Protein AF-A0A5B7YIS1-F1 (afdb_monomer_lite)

Radius of gyration: 11.21 Å; chains: 1; bounding box: 24×22×29 Å

Secondary structure (DSSP, 8-state):
--EEEEEEEETTTTEEE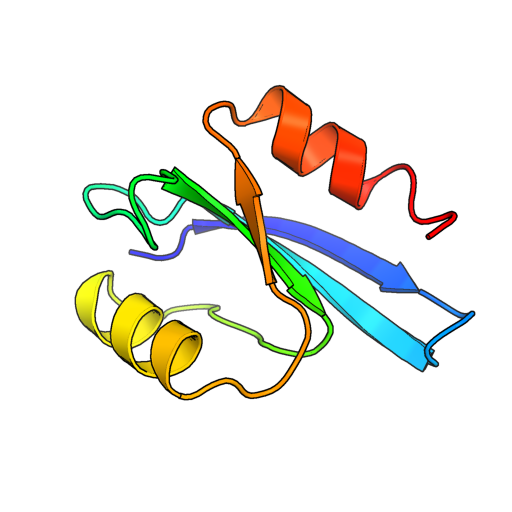EEEE-SS--BTTBSEEEEES---TT--HHHHHHHHHH--S-EEEESSHHHHHHHHH----

pLDDT: mean 90.95, std 7.87, range [53.94, 97.0]

Structure (mmCIF, N/CA/C/O backbone):
data_AF-A0A5B7YIS1-F1
#
_entry.id   AF-A0A5B7YIS1-F1
#
loop_
_atom_site.group_PDB
_atom_site.id
_atom_site.type_symbol
_atom_site.label_atom_id
_atom_site.label_alt_id
_atom_site.label_comp_id
_atom_site.label_asym_id
_atom_site.label_entity_id
_atom_site.label_seq_id
_atom_site.pdbx_PDB_ins_code
_atom_site.Cartn_x
_atom_site.Cartn_y
_atom_site.Cartn_z
_atom_site.occupancy
_atom_site.B_iso_or_equiv
_atom_site.auth_seq_id
_atom_site.auth_comp_id
_atom_site.auth_asym_id
_atom_site.auth_atom_id
_atom_site.pdbx_PDB_model_num
ATOM 1 N N . MET A 1 1 ? -2.758 0.400 -11.649 1.00 87.25 1 MET A N 1
ATOM 2 C CA . MET A 1 1 ? -1.613 1.344 -11.533 1.00 87.25 1 MET A CA 1
ATOM 3 C C . MET A 1 1 ? -1.591 1.779 -10.088 1.00 87.25 1 MET A C 1
ATOM 5 O O . MET A 1 1 ? -2.674 1.984 -9.561 1.00 87.25 1 MET A O 1
ATOM 9 N N . ALA A 1 2 ? -0.436 1.907 -9.440 1.00 92.00 2 ALA A N 1
ATOM 10 C CA . ALA A 1 2 ? -0.422 2.431 -8.078 1.00 92.00 2 ALA A CA 1
ATOM 11 C C . ALA A 1 2 ? -0.773 3.930 -8.100 1.00 92.00 2 ALA A C 1
ATOM 13 O O . ALA A 1 2 ? -0.036 4.755 -8.636 1.00 92.00 2 ALA A O 1
ATOM 14 N N . ILE A 1 3 ? -1.938 4.280 -7.563 1.00 94.62 3 ILE A N 1
ATOM 15 C CA . ILE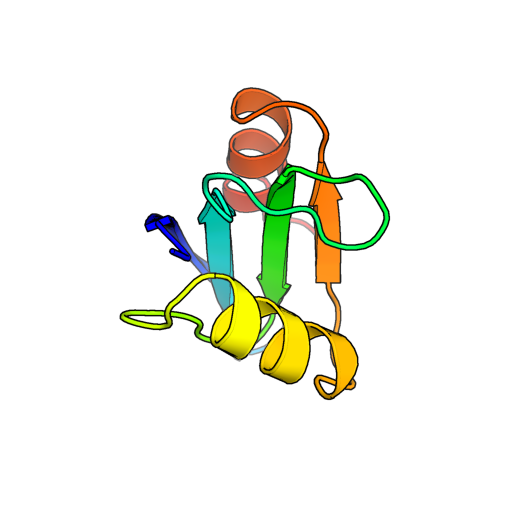 A 1 3 ? -2.432 5.652 -7.457 1.00 94.62 3 ILE A CA 1
ATOM 16 C C . ILE A 1 3 ? -2.093 6.161 -6.061 1.00 94.62 3 ILE A C 1
ATOM 18 O O . ILE A 1 3 ? -2.624 5.653 -5.071 1.00 94.62 3 ILE A O 1
ATOM 22 N N . LEU A 1 4 ? -1.230 7.174 -5.977 1.00 95.56 4 LEU A N 1
ATOM 23 C CA . LEU A 1 4 ? -0.885 7.810 -4.709 1.00 95.56 4 LEU A CA 1
ATOM 24 C C . LEU A 1 4 ? -2.130 8.458 -4.090 1.00 95.56 4 LEU A C 1
ATOM 26 O O . LEU A 1 4 ? -2.772 9.322 -4.687 1.00 95.56 4 LEU A O 1
ATOM 30 N N . LEU A 1 5 ? -2.458 8.046 -2.870 1.00 95.19 5 LEU A N 1
ATOM 31 C CA . LEU A 1 5 ? -3.543 8.616 -2.074 1.00 95.19 5 LEU A CA 1
ATOM 32 C C . LEU A 1 5 ? -3.044 9.712 -1.133 1.00 95.19 5 LEU A C 1
ATOM 34 O O . LEU A 1 5 ? -3.778 10.654 -0.833 1.00 95.19 5 LEU A O 1
ATOM 38 N N . GLY A 1 6 ? -1.806 9.581 -0.664 1.00 94.75 6 GLY A N 1
ATOM 39 C CA . GLY A 1 6 ? -1.151 10.544 0.206 1.00 94.75 6 GLY A CA 1
ATOM 40 C C . GLY A 1 6 ? 0.208 10.043 0.673 1.00 94.75 6 GLY A C 1
ATOM 41 O O . GLY A 1 6 ? 0.515 8.858 0.565 1.00 94.75 6 GLY A O 1
ATOM 42 N N . LYS A 1 7 ? 1.013 10.958 1.209 1.00 94.56 7 LYS A N 1
ATOM 43 C CA . LYS A 1 7 ? 2.294 10.643 1.839 1.00 94.56 7 LYS A CA 1
ATOM 44 C C . LYS A 1 7 ? 2.544 11.551 3.034 1.00 94.56 7 LYS A C 1
ATOM 46 O O . LYS A 1 7 ? 2.121 12.707 3.012 1.00 94.56 7 LYS A O 1
ATOM 51 N N . VAL A 1 8 ? 3.220 11.040 4.053 1.00 93.56 8 VAL A N 1
ATOM 52 C CA . VAL A 1 8 ? 3.614 11.796 5.249 1.00 93.56 8 VAL A CA 1
ATOM 53 C C . VAL A 1 8 ? 5.043 11.438 5.628 1.00 93.56 8 VAL A C 1
ATOM 55 O O . VAL A 1 8 ? 5.472 10.315 5.394 1.00 93.56 8 VAL A O 1
ATOM 58 N N . TYR A 1 9 ? 5.778 12.385 6.202 1.00 91.06 9 TYR A N 1
ATOM 59 C CA . TYR A 1 9 ? 7.076 12.093 6.803 1.00 91.06 9 TYR A CA 1
ATOM 60 C C . TYR A 1 9 ? 6.868 11.689 8.262 1.00 91.06 9 TYR A C 1
ATOM 62 O O . TYR A 1 9 ? 6.273 12.457 9.026 1.00 91.06 9 TYR A O 1
ATOM 70 N N . ASP A 1 10 ? 7.346 10.509 8.643 1.00 87.38 10 ASP A N 1
ATOM 71 C CA . ASP A 1 10 ? 7.322 10.031 10.020 1.00 87.38 10 ASP A CA 1
ATOM 72 C C . ASP A 1 10 ? 8.703 10.232 10.653 1.00 87.38 10 ASP A C 1
ATOM 74 O O . ASP A 1 10 ? 9.697 9.621 10.266 1.00 87.38 10 ASP A O 1
ATOM 78 N N . LYS A 1 11 ? 8.764 11.123 11.647 1.00 86.25 11 LYS A N 1
ATOM 79 C CA . LYS A 1 11 ? 10.006 11.466 12.353 1.00 86.25 11 LYS A CA 1
ATOM 80 C C . LYS A 1 11 ? 10.530 10.335 13.237 1.00 86.25 11 LYS A C 1
ATOM 82 O O . LYS A 1 11 ? 11.688 10.386 13.621 1.00 86.25 11 LYS A O 1
ATOM 87 N N . THR A 1 12 ? 9.687 9.373 13.601 1.00 84.12 12 THR A N 1
ATOM 88 C CA . THR A 1 12 ? 10.041 8.282 14.522 1.00 84.12 12 THR A CA 1
ATOM 89 C C . THR A 1 12 ? 10.944 7.260 13.842 1.00 84.12 12 THR A C 1
ATOM 91 O O . THR A 1 12 ? 11.863 6.732 14.458 1.00 84.12 12 THR A O 1
ATOM 94 N N . ILE A 1 13 ? 10.684 7.014 12.561 1.00 82.38 13 ILE A N 1
ATOM 95 C CA . ILE A 1 13 ? 11.431 6.084 11.706 1.00 82.38 13 ILE A CA 1
ATOM 96 C C . ILE A 1 13 ? 12.319 6.806 10.683 1.00 82.38 13 ILE A C 1
ATOM 98 O O . ILE A 1 13 ? 12.984 6.153 9.890 1.00 82.38 13 ILE A O 1
ATOM 102 N N . GLU A 1 14 ? 12.298 8.143 10.694 1.00 88.06 14 GLU A N 1
ATOM 103 C CA . GLU A 1 14 ? 13.029 9.027 9.778 1.00 88.06 14 GLU A CA 1
ATOM 104 C C . GLU A 1 14 ? 12.805 8.717 8.286 1.00 88.06 14 GLU A C 1
ATOM 106 O O . GLU A 1 14 ? 13.717 8.825 7.469 1.00 88.06 14 GLU A O 1
ATOM 111 N N . ASP A 1 15 ? 11.570 8.363 7.915 1.00 89.44 15 ASP A N 1
ATOM 112 C CA . ASP A 1 15 ? 11.235 7.958 6.547 1.00 89.44 15 ASP A CA 1
ATOM 113 C C . ASP A 1 15 ? 9.843 8.444 6.105 1.00 89.44 15 ASP A C 1
ATOM 115 O O . ASP A 1 15 ? 9.014 8.924 6.888 1.00 89.44 15 ASP A O 1
ATOM 119 N N . MET A 1 16 ? 9.586 8.346 4.805 1.00 92.19 16 MET A N 1
ATOM 120 C CA . MET A 1 16 ? 8.306 8.643 4.186 1.00 92.19 16 MET A CA 1
ATOM 121 C C . MET A 1 16 ? 7.372 7.439 4.253 1.00 92.19 16 MET A C 1
ATOM 123 O O . MET A 1 16 ? 7.708 6.327 3.859 1.00 92.19 16 MET A O 1
ATOM 127 N N . VAL A 1 17 ? 6.140 7.695 4.670 1.00 93.56 17 VAL A N 1
ATOM 128 C CA . VAL A 1 17 ? 5.038 6.741 4.614 1.00 93.56 17 VAL A CA 1
ATOM 129 C C . VAL A 1 17 ? 4.142 7.116 3.446 1.00 93.56 17 VAL A C 1
ATOM 131 O O . VAL A 1 17 ? 3.727 8.272 3.328 1.00 93.56 17 VAL A O 1
ATOM 134 N N . PHE A 1 18 ? 3.819 6.152 2.593 1.00 95.31 18 PHE A N 1
ATOM 135 C CA . PHE A 1 18 ? 3.004 6.358 1.401 1.00 95.31 18 PHE A CA 1
ATOM 136 C C . PHE A 1 18 ? 1.750 5.500 1.463 1.00 95.31 18 PHE A C 1
ATOM 138 O O . PHE A 1 18 ? 1.809 4.342 1.855 1.00 95.31 18 PHE A O 1
ATOM 145 N N . ALA A 1 19 ? 0.612 6.048 1.047 1.00 96.50 19 ALA A N 1
ATOM 146 C CA . ALA A 1 19 ? -0.617 5.290 0.859 1.00 96.50 19 ALA A CA 1
ATOM 147 C C . ALA A 1 19 ? -0.962 5.216 -0.628 1.00 96.50 19 ALA A C 1
ATOM 149 O O . ALA A 1 19 ? -1.019 6.250 -1.297 1.00 96.50 19 ALA A O 1
ATOM 150 N N . TYR A 1 20 ? -1.269 4.019 -1.120 1.00 96.75 20 TYR A N 1
ATOM 151 C CA . TYR A 1 20 ? -1.619 3.779 -2.518 1.00 96.75 20 TYR A CA 1
ATOM 152 C C . TYR A 1 20 ? -2.941 3.019 -2.659 1.00 96.75 20 TYR A C 1
ATOM 154 O O . TYR A 1 20 ? -3.277 2.160 -1.844 1.00 96.75 20 TYR A O 1
ATOM 162 N N . ASP A 1 21 ? -3.678 3.319 -3.727 1.00 95.88 21 ASP A N 1
ATOM 163 C CA . ASP A 1 21 ? -4.681 2.433 -4.321 1.00 95.88 21 ASP A CA 1
ATOM 164 C C . ASP A 1 21 ? -4.012 1.700 -5.484 1.00 95.88 21 ASP A C 1
ATOM 166 O O . ASP A 1 21 ? -3.548 2.336 -6.425 1.00 95.88 21 ASP A O 1
ATOM 170 N N . LEU A 1 22 ? -3.946 0.373 -5.436 1.00 93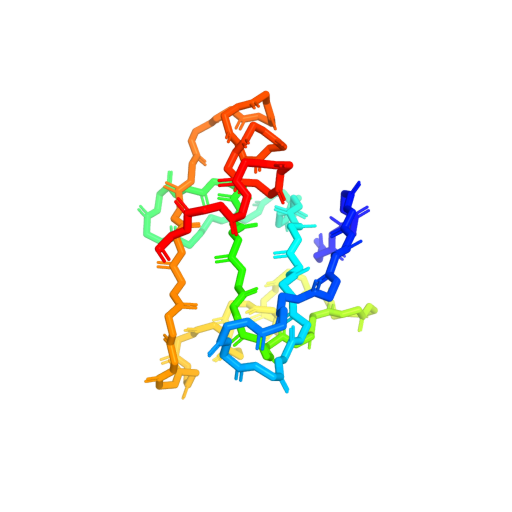.44 22 LEU A N 1
ATOM 171 C CA . LEU A 1 22 ? -3.276 -0.414 -6.472 1.00 93.44 22 LEU A CA 1
ATOM 172 C C . LEU A 1 22 ? -4.013 -0.449 -7.820 1.00 93.44 22 LEU A C 1
ATOM 174 O O . LEU A 1 22 ? -3.432 -0.889 -8.812 1.00 93.44 22 LEU A O 1
ATOM 178 N N . ASP A 1 23 ? -5.256 0.034 -7.855 1.00 83.81 23 ASP A N 1
ATOM 179 C CA . ASP A 1 23 ? -6.168 0.110 -8.994 1.00 83.81 23 ASP A CA 1
ATOM 180 C C . ASP A 1 23 ? -6.156 -1.130 -9.902 1.00 83.81 23 ASP A C 1
ATOM 182 O O . ASP A 1 23 ? -5.278 -1.318 -10.751 1.00 83.81 23 ASP A O 1
ATOM 186 N N . ARG A 1 24 ? -7.210 -1.944 -9.754 1.00 86.38 24 ARG A N 1
ATOM 187 C CA . ARG A 1 24 ? -7.488 -3.199 -10.485 1.00 86.38 24 ARG A CA 1
ATOM 188 C C . ARG A 1 24 ? -6.622 -4.404 -10.117 1.00 86.38 24 ARG A C 1
ATOM 190 O O . ARG A 1 24 ? -6.934 -5.497 -10.578 1.00 86.38 24 ARG A O 1
ATOM 197 N N . VAL A 1 25 ? -5.615 -4.242 -9.262 1.00 92.06 25 VAL A N 1
ATOM 198 C CA . VAL A 1 25 ? -4.857 -5.360 -8.676 1.00 92.06 25 VAL A CA 1
ATOM 199 C C . VAL A 1 25 ? -4.930 -5.338 -7.149 1.00 92.06 25 VAL A C 1
ATOM 201 O O . VAL A 1 25 ? -5.403 -4.369 -6.549 1.00 92.06 25 VAL A O 1
ATOM 204 N N . THR A 1 26 ? -4.493 -6.424 -6.511 1.00 93.81 26 THR A N 1
ATOM 205 C CA . THR A 1 26 ? -4.505 -6.557 -5.048 1.00 93.81 26 THR A CA 1
ATOM 206 C C . THR A 1 26 ? -3.217 -7.181 -4.535 1.00 93.81 26 THR A C 1
ATOM 208 O O . THR A 1 26 ? -2.788 -8.205 -5.060 1.00 93.81 26 THR A O 1
ATOM 211 N N . TYR A 1 27 ? -2.670 -6.631 -3.455 1.00 93.69 27 TYR A N 1
ATOM 212 C CA . TYR A 1 27 ? -1.563 -7.207 -2.697 1.00 93.69 27 TYR A CA 1
ATOM 213 C C . TYR A 1 27 ? -2.130 -8.041 -1.543 1.00 93.69 27 TYR A C 1
ATOM 215 O O . TYR A 1 27 ? -2.814 -7.503 -0.672 1.00 93.69 27 TYR A O 1
ATOM 223 N N . PHE A 1 28 ? -1.941 -9.365 -1.572 1.00 94.12 28 PHE A N 1
ATOM 224 C CA . PHE A 1 28 ? -2.560 -10.311 -0.619 1.00 94.12 28 PHE A CA 1
ATOM 225 C C . PHE A 1 28 ? -4.074 -10.079 -0.401 1.00 94.12 28 PHE A C 1
ATOM 227 O O . PHE A 1 28 ? -4.583 -10.092 0.721 1.00 94.12 28 PHE A O 1
ATOM 234 N N . GLY A 1 29 ? -4.810 -9.814 -1.487 1.00 94.81 29 GLY A N 1
ATOM 235 C CA . GLY A 1 29 ? -6.254 -9.542 -1.442 1.00 94.81 29 GLY A CA 1
ATOM 236 C C . GLY A 1 29 ? -6.635 -8.155 -0.902 1.00 94.81 29 GLY A C 1
ATOM 237 O O . GLY A 1 29 ? -7.815 -7.884 -0.684 1.00 94.81 29 GLY A O 1
ATOM 238 N N . LYS A 1 30 ? -5.665 -7.262 -0.680 1.00 96.50 30 LYS A N 1
ATOM 239 C CA . LYS A 1 30 ? -5.876 -5.873 -0.257 1.00 96.50 30 LYS A CA 1
ATOM 240 C C . LYS A 1 30 ? -5.623 -4.924 -1.426 1.00 96.50 30 LYS A C 1
ATOM 242 O O . LYS A 1 30 ? -4.622 -5.043 -2.127 1.00 96.50 30 LYS A O 1
ATOM 247 N N . ARG A 1 31 ? -6.550 -3.993 -1.653 1.00 95.31 31 ARG A N 1
ATOM 248 C CA . ARG A 1 31 ? -6.465 -3.006 -2.744 1.00 95.31 31 ARG A CA 1
ATOM 249 C C . ARG A 1 31 ? -5.682 -1.765 -2.330 1.00 95.31 31 ARG A C 1
ATOM 251 O O . ARG A 1 31 ? -4.968 -1.187 -3.143 1.00 95.31 31 ARG A O 1
ATOM 258 N N . TYR A 1 32 ? -5.848 -1.356 -1.078 1.00 97.00 32 TYR A N 1
ATOM 259 C CA . TYR A 1 32 ? -5.198 -0.179 -0.532 1.00 97.00 32 TYR A CA 1
ATOM 260 C C . TYR A 1 32 ? -4.027 -0.618 0.318 1.00 97.00 32 TYR A C 1
ATOM 262 O O . TYR A 1 32 ? -4.158 -1.547 1.111 1.00 97.00 32 TYR A O 1
ATOM 270 N N . ILE A 1 33 ? -2.895 0.040 0.167 1.00 96.62 33 ILE A N 1
ATOM 271 C CA . ILE A 1 33 ? -1.685 -0.299 0.906 1.00 96.62 33 ILE A CA 1
ATOM 272 C C . ILE A 1 33 ? -1.075 0.955 1.503 1.00 96.62 33 ILE A C 1
ATOM 274 O O . ILE A 1 33 ? -1.234 2.050 0.965 1.00 96.62 33 ILE A O 1
ATOM 278 N N . VAL A 1 34 ? -0.378 0.772 2.613 1.00 95.69 34 VAL A N 1
ATOM 279 C CA . VAL A 1 34 ? 0.490 1.775 3.208 1.00 95.69 34 VAL A CA 1
ATOM 280 C C . VAL A 1 34 ? 1.878 1.171 3.322 1.00 95.69 34 VAL A C 1
ATOM 282 O O . VAL A 1 34 ? 2.026 0.095 3.902 1.00 95.69 34 VAL A O 1
ATOM 285 N N . THR A 1 35 ? 2.864 1.839 2.745 1.00 94.69 35 THR A N 1
ATOM 286 C CA . THR A 1 35 ? 4.264 1.422 2.727 1.00 94.69 35 THR A CA 1
ATOM 287 C C . THR A 1 35 ? 5.114 2.417 3.498 1.00 94.69 35 THR A C 1
ATOM 289 O O . THR A 1 35 ? 4.855 3.621 3.475 1.00 94.69 35 THR A O 1
ATOM 292 N N . TYR A 1 36 ? 6.148 1.913 4.159 1.00 90.62 36 TYR A N 1
ATOM 293 C CA . TYR A 1 36 ? 7.160 2.720 4.831 1.00 90.62 36 TYR A CA 1
ATOM 294 C C . TYR A 1 36 ? 8.421 2.678 3.966 1.00 90.62 36 TYR A C 1
ATOM 296 O O . TYR A 1 36 ? 8.964 1.603 3.756 1.00 90.62 36 TYR A O 1
ATOM 304 N N . GLY A 1 37 ? 8.814 3.797 3.362 1.00 88.06 37 GLY A N 1
ATOM 305 C CA . GLY A 1 37 ? 10.000 3.903 2.501 1.00 88.06 37 GLY A CA 1
ATOM 306 C C . GLY A 1 37 ? 9.841 3.382 1.065 1.00 88.06 37 GLY A C 1
ATOM 307 O O . GLY A 1 37 ? 10.564 3.819 0.171 1.00 88.06 37 GLY A O 1
ATOM 308 N N . CYS A 1 38 ? 8.870 2.506 0.782 1.00 92.62 38 CYS A N 1
ATOM 309 C CA . CYS A 1 38 ? 8.624 2.025 -0.585 1.00 92.62 38 CYS A CA 1
ATOM 310 C C . CYS A 1 38 ? 7.733 2.993 -1.377 1.00 92.62 38 CYS A C 1
ATOM 312 O O . CYS A 1 38 ? 6.520 3.068 -1.160 1.00 92.62 38 CYS A O 1
ATOM 314 N N . CYS A 1 39 ? 8.336 3.721 -2.316 1.00 92.88 39 CYS A N 1
ATOM 315 C CA . CYS A 1 39 ? 7.634 4.604 -3.242 1.00 92.88 39 CYS A CA 1
ATOM 316 C C . CYS A 1 39 ? 7.206 3.832 -4.498 1.00 92.88 39 CYS A C 1
ATOM 318 O O . CYS A 1 39 ? 8.044 3.271 -5.199 1.00 92.88 39 CYS A O 1
ATOM 320 N N . LEU A 1 40 ? 5.910 3.849 -4.812 1.00 93.50 40 LEU A N 1
ATOM 321 C CA . LEU A 1 40 ? 5.333 3.192 -5.994 1.00 93.50 40 LEU A CA 1
ATOM 322 C C . LEU A 1 40 ? 4.873 4.191 -7.062 1.00 93.50 40 LEU A C 1
ATOM 324 O O . LEU A 1 40 ? 4.114 3.833 -7.969 1.00 93.50 40 LEU A O 1
ATOM 328 N N . ASP A 1 41 ? 5.270 5.458 -6.932 1.00 88.00 41 ASP A N 1
ATOM 329 C CA . ASP A 1 41 ? 4.836 6.520 -7.833 1.00 88.00 41 ASP A CA 1
ATOM 330 C C . ASP A 1 41 ? 5.125 6.125 -9.285 1.00 88.00 41 ASP A C 1
ATOM 332 O O . ASP A 1 41 ? 6.213 5.664 -9.625 1.00 88.00 41 ASP A O 1
ATOM 336 N N . THR A 1 42 ? 4.134 6.318 -10.157 1.00 81.56 42 THR A N 1
ATOM 337 C CA . THR A 1 42 ? 4.197 6.034 -11.604 1.00 81.56 42 THR A CA 1
ATOM 338 C C . THR A 1 42 ? 4.297 4.555 -12.008 1.00 81.56 42 THR A C 1
ATOM 340 O O . THR A 1 42 ? 4.310 4.262 -13.204 1.00 81.56 42 THR A O 1
ATOM 343 N N . LEU A 1 43 ? 4.274 3.605 -11.063 1.00 90.25 43 LEU A N 1
ATOM 344 C CA . LEU A 1 43 ?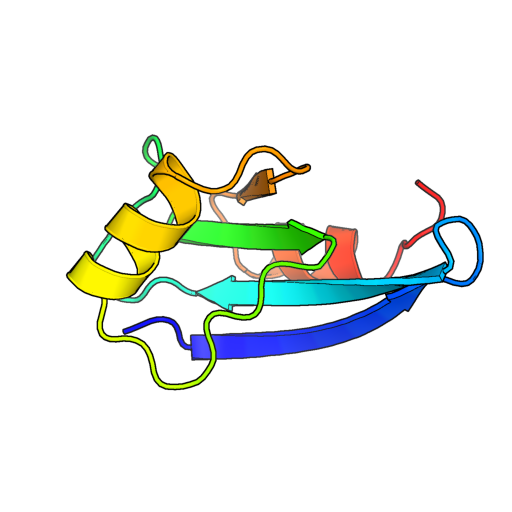 4.310 2.178 -11.390 1.00 90.25 43 LEU A CA 1
ATOM 345 C C . LEU A 1 43 ? 2.951 1.645 -11.874 1.00 90.25 43 LEU A C 1
ATOM 347 O O . LEU A 1 43 ? 1.894 1.835 -11.257 1.00 90.25 43 LEU A O 1
ATOM 351 N N . ALA A 1 44 ? 2.985 0.895 -12.979 1.00 89.31 44 ALA A N 1
ATOM 352 C CA . ALA A 1 44 ? 1.859 0.079 -13.431 1.00 89.31 44 ALA A CA 1
ATOM 353 C C . ALA A 1 44 ? 1.487 -0.985 -12.377 1.00 89.31 44 ALA A C 1
ATOM 355 O O . ALA A 1 44 ? 2.291 -1.310 -11.512 1.00 89.31 44 ALA A O 1
ATOM 356 N N . GLY A 1 45 ? 0.264 -1.530 -12.443 1.00 86.25 45 GLY A N 1
ATOM 357 C CA . GLY A 1 45 ? -0.263 -2.433 -11.402 1.00 86.25 45 GLY A CA 1
ATOM 358 C C . GLY A 1 45 ? 0.641 -3.639 -11.121 1.00 86.25 45 GLY A C 1
ATOM 359 O O . GLY A 1 45 ? 0.987 -3.882 -9.970 1.00 86.25 45 GLY A O 1
ATOM 360 N N . ASP A 1 46 ? 1.085 -4.333 -12.170 1.00 89.81 46 ASP A N 1
ATOM 361 C CA . ASP A 1 46 ? 1.934 -5.521 -12.023 1.00 89.81 46 ASP A CA 1
ATOM 362 C C . ASP A 1 46 ? 3.337 -5.171 -11.506 1.00 89.81 46 ASP A C 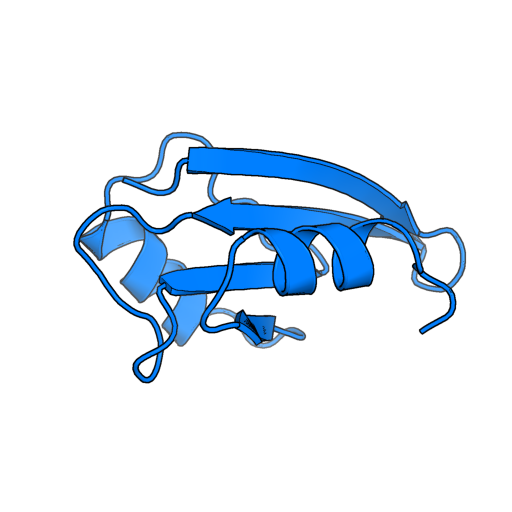1
ATOM 364 O O . ASP A 1 46 ? 3.849 -5.847 -10.619 1.00 89.81 46 ASP A O 1
ATOM 368 N N . ALA A 1 47 ? 3.925 -4.068 -11.983 1.00 92.56 47 ALA A N 1
ATOM 369 C CA . ALA A 1 47 ? 5.223 -3.587 -11.504 1.00 92.56 47 ALA A CA 1
ATOM 370 C C . ALA A 1 47 ? 5.166 -3.169 -10.026 1.00 92.56 47 ALA A C 1
ATOM 372 O O . ALA A 1 47 ? 6.063 -3.499 -9.256 1.00 92.56 47 ALA A O 1
ATOM 373 N N . ALA A 1 48 ? 4.083 -2.503 -9.616 1.00 93.81 48 ALA A N 1
ATOM 374 C CA . ALA A 1 48 ? 3.846 -2.157 -8.221 1.00 93.81 48 ALA A CA 1
ATOM 375 C C . ALA A 1 48 ? 3.725 -3.410 -7.340 1.00 93.81 48 ALA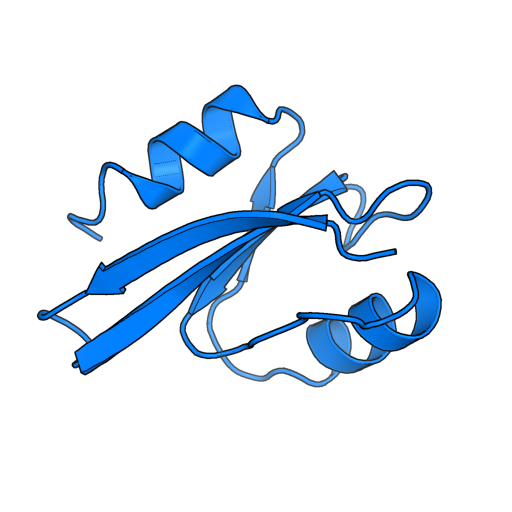 A C 1
ATOM 377 O O . ALA A 1 48 ? 4.258 -3.428 -6.236 1.00 93.81 48 ALA A O 1
ATOM 378 N N . LEU A 1 49 ? 3.071 -4.476 -7.820 1.00 94.19 49 LEU A N 1
ATOM 379 C CA . LEU A 1 49 ? 3.021 -5.747 -7.093 1.00 94.19 49 LEU A CA 1
ATOM 380 C C . LEU A 1 49 ? 4.396 -6.406 -6.983 1.00 94.19 49 LEU A C 1
ATOM 382 O O . LEU A 1 49 ? 4.750 -6.856 -5.897 1.00 94.19 49 LEU A O 1
ATOM 386 N N . THR A 1 50 ? 5.172 -6.461 -8.067 1.00 94.56 50 THR A N 1
ATOM 387 C CA . THR A 1 50 ? 6.539 -7.002 -8.032 1.00 94.56 50 THR A CA 1
ATOM 388 C C . THR A 1 50 ? 7.405 -6.266 -7.013 1.00 94.56 50 THR A C 1
ATOM 390 O O . THR A 1 50 ? 8.090 -6.919 -6.224 1.00 94.56 50 THR A O 1
ATOM 393 N N . GLU A 1 51 ? 7.326 -4.935 -6.985 1.00 95.12 51 GLU A N 1
ATOM 394 C CA . GLU A 1 51 ? 8.032 -4.111 -6.004 1.00 95.12 51 GLU A CA 1
ATOM 395 C C . GLU A 1 51 ? 7.579 -4.449 -4.578 1.00 95.12 51 GLU A C 1
ATOM 397 O O . GLU A 1 51 ? 8.402 -4.774 -3.731 1.00 95.12 51 GLU A O 1
ATOM 402 N N . LEU A 1 52 ? 6.269 -4.502 -4.322 1.00 94.56 52 LEU A N 1
ATOM 403 C CA . LEU A 1 52 ? 5.719 -4.834 -3.001 1.00 94.56 52 LEU A CA 1
ATOM 404 C C . LEU A 1 52 ? 6.061 -6.244 -2.511 1.00 94.56 52 LEU A C 1
ATOM 406 O O . LEU A 1 52 ? 6.188 -6.459 -1.310 1.00 94.56 52 LEU A O 1
ATOM 410 N N . TYR A 1 53 ? 6.167 -7.223 -3.410 1.00 94.31 53 TYR A N 1
ATOM 411 C CA . TYR A 1 53 ? 6.586 -8.580 -3.049 1.00 94.31 53 TYR A CA 1
ATOM 412 C C . TYR A 1 53 ? 8.089 -8.682 -2.784 1.00 94.31 53 TYR A C 1
ATOM 414 O O . TYR A 1 53 ? 8.512 -9.571 -2.048 1.00 94.31 53 TYR A O 1
ATOM 422 N N . SER A 1 54 ? 8.878 -7.790 -3.381 1.00 93.94 54 SER A N 1
ATOM 423 C CA . SER A 1 54 ? 10.334 -7.739 -3.214 1.00 93.94 54 SER A CA 1
ATOM 424 C C . SER A 1 54 ? 10.754 -6.813 -2.069 1.00 93.94 54 SER A C 1
ATOM 426 O O . SER A 1 54 ? 11.876 -6.908 -1.573 1.00 93.94 54 SER A O 1
ATOM 428 N N . PHE A 1 55 ? 9.860 -5.921 -1.641 1.00 93.75 55 PHE A N 1
ATOM 429 C CA . PHE A 1 55 ? 10.111 -4.965 -0.580 1.00 93.75 55 PHE A CA 1
ATOM 430 C C . PHE A 1 55 ? 10.132 -5.659 0.786 1.00 93.75 55 PHE A C 1
ATOM 432 O O . PHE A 1 55 ? 9.133 -6.204 1.245 1.00 93.75 55 PHE A O 1
ATOM 439 N N . GLY A 1 56 ? 11.293 -5.627 1.443 1.00 88.12 56 GLY A N 1
ATOM 440 C CA . GLY A 1 56 ? 11.508 -6.242 2.758 1.00 88.12 56 GLY A CA 1
ATOM 441 C C . GLY A 1 56 ? 11.122 -5.365 3.952 1.00 88.12 56 GLY A C 1
ATOM 442 O O . GLY A 1 56 ? 11.381 -5.762 5.086 1.00 88.12 56 GLY A O 1
ATOM 443 N N . GLY A 1 57 ? 10.577 -4.170 3.713 1.00 88.62 57 GLY A N 1
ATOM 444 C CA . GLY A 1 57 ? 10.114 -3.271 4.768 1.00 88.62 57 GLY A CA 1
ATOM 445 C C . GLY A 1 57 ? 8.643 -3.475 5.123 1.00 88.62 57 GLY A C 1
ATOM 446 O O . GLY A 1 57 ? 7.970 -4.380 4.627 1.00 88.62 57 GLY A O 1
ATOM 447 N N . ASP A 1 58 ? 8.130 -2.598 5.982 1.00 90.88 58 ASP A N 1
ATOM 448 C CA . ASP A 1 58 ? 6.757 -2.704 6.459 1.00 90.88 58 ASP A CA 1
ATOM 449 C C . ASP A 1 58 ? 5.739 -2.301 5.382 1.00 90.88 58 ASP A C 1
ATOM 451 O O . ASP A 1 58 ? 5.822 -1.243 4.748 1.00 90.88 58 ASP A O 1
ATOM 455 N N . ILE A 1 59 ? 4.727 -3.155 5.209 1.00 94.56 59 ILE A N 1
ATOM 456 C CA . ILE A 1 59 ? 3.585 -2.930 4.322 1.00 94.56 59 ILE A CA 1
ATOM 457 C C . ILE A 1 59 ? 2.313 -3.307 5.075 1.00 94.56 59 ILE A C 1
ATOM 459 O O . ILE A 1 59 ? 2.160 -4.426 5.565 1.00 94.56 59 ILE A O 1
ATOM 463 N N . ARG A 1 60 ? 1.345 -2.392 5.125 1.00 95.00 60 ARG A N 1
ATOM 464 C CA . ARG A 1 60 ? 0.009 -2.651 5.676 1.00 95.00 60 ARG A CA 1
ATOM 465 C C . ARG A 1 60 ? -1.023 -2.624 4.562 1.00 95.00 60 ARG A C 1
ATOM 467 O O . ARG A 1 60 ? -1.126 -1.638 3.842 1.00 95.00 60 ARG A O 1
ATOM 474 N N . GLY A 1 61 ? -1.813 -3.687 4.439 1.00 95.75 61 GLY A N 1
ATOM 475 C CA . GLY A 1 61 ? -2.883 -3.786 3.448 1.00 95.75 61 GLY A CA 1
ATOM 476 C C . GLY A 1 61 ? -4.278 -3.570 4.044 1.00 95.75 61 GLY A C 1
ATOM 477 O O . GLY A 1 61 ? -4.623 -4.131 5.082 1.00 95.75 61 GLY A O 1
ATOM 478 N N . PHE A 1 62 ? -5.116 -2.818 3.336 1.00 96.75 62 PHE A N 1
ATOM 479 C CA . PHE A 1 62 ? -6.466 -2.427 3.726 1.00 96.75 62 PHE A CA 1
ATOM 480 C C . PHE A 1 62 ? -7.489 -2.739 2.626 1.00 96.75 62 PHE A C 1
ATOM 482 O O . PHE A 1 62 ? -7.196 -2.744 1.426 1.00 96.75 62 PHE A O 1
ATOM 489 N N . LEU A 1 63 ? -8.724 -3.007 3.053 1.00 95.88 63 LEU A N 1
ATOM 490 C CA . LEU A 1 63 ? -9.853 -3.231 2.145 1.00 95.88 63 LEU A CA 1
ATOM 491 C C . LEU A 1 63 ? -10.499 -1.922 1.693 1.00 95.88 63 LEU A C 1
ATOM 493 O O . LEU A 1 63 ? -11.030 -1.864 0.588 1.00 95.88 63 LEU A O 1
ATOM 497 N N . THR A 1 64 ? -10.441 -0.875 2.521 1.00 96.56 64 THR A N 1
ATOM 498 C CA . THR A 1 64 ? -11.067 0.416 2.226 1.00 96.56 64 THR A CA 1
ATOM 499 C C . THR A 1 64 ? -10.039 1.542 2.169 1.00 96.56 64 THR A C 1
ATOM 501 O O . THR A 1 64 ? -9.029 1.537 2.876 1.00 96.56 64 THR A O 1
ATOM 504 N N . LYS A 1 65 ? -10.332 2.548 1.337 1.00 96.56 65 LYS A N 1
ATOM 505 C CA . LYS A 1 65 ? -9.533 3.774 1.238 1.00 96.56 65 LYS A CA 1
ATOM 506 C C . LYS A 1 65 ? -9.488 4.528 2.567 1.00 96.56 65 LYS A C 1
ATOM 508 O O . LYS A 1 65 ? -8.459 5.102 2.907 1.00 96.56 65 LYS A O 1
ATOM 513 N N . ASN A 1 66 ? -10.599 4.544 3.302 1.00 96.44 66 ASN A N 1
ATOM 514 C CA . ASN A 1 66 ? -10.705 5.290 4.553 1.00 96.44 66 ASN A CA 1
ATOM 515 C C . ASN A 1 66 ? -9.775 4.719 5.623 1.00 96.44 66 ASN A C 1
ATOM 517 O O . ASN A 1 66 ? -9.098 5.498 6.287 1.00 96.44 66 ASN A O 1
ATOM 521 N N . ASP A 1 67 ? -9.676 3.393 5.729 1.00 95.69 67 ASP A N 1
ATOM 522 C CA . ASP A 1 67 ? -8.778 2.751 6.694 1.00 95.69 67 ASP A CA 1
ATOM 523 C C . ASP A 1 67 ? -7.309 3.026 6.351 1.00 95.69 67 ASP A C 1
ATOM 525 O O . ASP A 1 67 ? -6.534 3.401 7.228 1.00 95.69 67 ASP A O 1
ATOM 529 N N . ALA A 1 68 ? -6.940 2.937 5.067 1.00 95.50 68 ALA A N 1
ATOM 530 C CA . ALA A 1 68 ? -5.586 3.259 4.612 1.00 95.50 68 ALA A CA 1
ATOM 531 C C . ALA A 1 68 ? -5.219 4.728 4.886 1.00 95.50 68 ALA A C 1
ATOM 533 O O . ALA A 1 68 ? -4.143 5.025 5.402 1.00 95.50 68 ALA A O 1
ATOM 534 N N . MET A 1 69 ? -6.131 5.663 4.601 1.00 95.62 69 MET A N 1
ATOM 535 C CA . MET A 1 69 ? -5.916 7.085 4.886 1.00 95.62 69 MET A CA 1
ATOM 536 C C . MET A 1 69 ? -5.925 7.395 6.387 1.00 95.62 69 MET A C 1
ATOM 538 O O . MET A 1 69 ? -5.237 8.318 6.820 1.00 95.62 69 MET A O 1
ATOM 542 N N . GLY A 1 70 ? -6.692 6.648 7.183 1.00 94.12 70 GLY A N 1
ATOM 543 C CA . GLY A 1 70 ? -6.661 6.719 8.642 1.00 94.12 70 GLY A CA 1
ATOM 544 C C . GLY A 1 70 ? -5.307 6.277 9.193 1.00 94.12 70 GLY A C 1
ATOM 545 O O . GLY A 1 70 ? -4.704 7.003 9.981 1.00 94.12 70 GLY A O 1
ATOM 546 N N . ALA A 1 71 ? -4.791 5.147 8.705 1.00 92.06 71 ALA A N 1
ATOM 547 C CA . ALA A 1 71 ? -3.468 4.627 9.044 1.00 92.06 71 ALA A CA 1
ATOM 548 C C . ALA A 1 71 ? -2.331 5.586 8.656 1.00 92.06 71 ALA A C 1
ATOM 550 O O . ALA A 1 71 ? -1.391 5.756 9.429 1.00 92.06 71 ALA A O 1
ATOM 551 N N . LEU A 1 72 ? -2.442 6.245 7.496 1.00 92.50 72 LEU A N 1
ATOM 552 C CA . LEU A 1 72 ? -1.479 7.250 7.040 1.00 92.50 72 LEU A CA 1
ATOM 553 C C . LEU A 1 72 ? -1.470 8.506 7.929 1.00 92.50 72 LEU A C 1
ATOM 555 O O . LEU A 1 72 ? -0.420 9.086 8.168 1.00 92.50 72 LEU A O 1
ATOM 559 N N . LYS A 1 73 ? -2.639 8.973 8.386 1.00 87.00 73 LYS A N 1
ATOM 560 C CA . LYS A 1 73 ? -2.756 10.214 9.178 1.00 87.00 73 LYS A CA 1
ATOM 561 C C . LYS A 1 73 ? -2.408 10.027 10.646 1.00 87.00 73 LYS A C 1
ATOM 563 O O . LYS A 1 73 ? -2.008 10.982 11.304 1.00 87.00 73 LYS A O 1
ATOM 568 N N . ASN A 1 74 ? -2.623 8.826 11.165 1.00 79.75 74 ASN A N 1
ATOM 569 C CA . ASN A 1 74 ? -2.384 8.505 12.559 1.00 79.75 74 ASN A CA 1
ATOM 570 C C . ASN A 1 74 ? -1.013 7.842 12.721 1.00 79.75 74 ASN A C 1
ATOM 572 O O . ASN A 1 74 ? -0.917 6.794 13.349 1.00 79.75 74 ASN A O 1
ATOM 576 N N . THR A 1 75 ? 0.038 8.445 12.150 1.00 61.88 75 THR A N 1
ATOM 577 C CA . THR A 1 75 ? 1.441 7.989 12.219 1.00 61.88 75 THR A CA 1
ATOM 578 C C . THR A 1 75 ? 2.060 8.089 13.620 1.00 61.88 75 THR A C 1
ATOM 580 O O . THR A 1 75 ? 3.222 8.422 13.798 1.00 61.88 75 THR A O 1
ATOM 583 N N . LYS A 1 76 ? 1.276 7.790 14.657 1.00 56.03 76 LYS A N 1
ATOM 584 C CA . LYS A 1 76 ? 1.789 7.255 15.914 1.00 56.03 76 LYS A CA 1
ATOM 585 C C . LYS A 1 76 ? 1.762 5.736 15.778 1.00 56.03 76 LYS A C 1
ATOM 587 O O . LYS A 1 76 ? 0.808 5.102 16.228 1.00 56.03 76 LYS A O 1
ATOM 592 N N . TRP A 1 77 ? 2.745 5.196 15.071 1.00 53.94 77 TRP A N 1
ATOM 593 C CA . TRP A 1 77 ? 2.971 3.758 14.979 1.00 53.94 77 TRP A CA 1
ATOM 594 C C . TRP A 1 77 ? 4.081 3.344 15.935 1.00 53.94 77 TRP A C 1
ATOM 596 O O . TRP A 1 77 ? 5.049 4.122 16.073 1.00 53.94 77 TRP A O 1
#

Sequence (77 aa):
MAILLGKVYDKTIEDMVFAYDLDRVTYFGKRYIVTYGCCLDTLAGDAALTELYSFGGDIRGFLTKNDAMGALKNTKW

Foldseek 3Di:
DWAWPDWDQQPVVRWIKTKTQLPPDDAVNARIKIFTRDDCPPPHNVRSNVSVVVDPGDMDGDNDPVVSVVCRVPPPD

Organism: NCBI:txid2572577